Protein AF-A0A3M0WGS8-F1 (afdb_monomer_lite)

Sequence (117 aa):
MPATAFFIAVGVLAITGTPPFNIFSSEFLIVLSGIKEGYIWQTILVIFFLIMIFAGFIYHFSHMLMGEAKKEKQKESFLMLFPIGVLLIISLTLGFYIPEKINLLFERVSQILGEAG

Structure (mmCIF, N/CA/C/O backbone):
data_AF-A0A3M0WGS8-F1
#
_entry.id   AF-A0A3M0WGS8-F1
#
loop_
_atom_site.group_PDB
_atom_site.id
_atom_site.type_symbol
_atom_site.label_atom_id
_atom_site.label_alt_id
_atom_site.label_comp_id
_atom_site.label_asym_id
_atom_site.label_entity_id
_atom_site.label_seq_id
_atom_site.pdbx_PDB_ins_code
_atom_site.Cartn_x
_atom_site.Cartn_y
_atom_site.Cartn_z
_atom_site.occupancy
_atom_site.B_iso_or_equiv
_atom_site.auth_seq_id
_atom_site.auth_comp_id
_atom_site.auth_asym_id
_atom_site.auth_atom_id
_atom_site.pdbx_PDB_model_num
ATOM 1 N N . MET A 1 1 ? 14.619 -4.200 -19.511 1.00 82.31 1 MET A N 1
ATOM 2 C CA . MET A 1 1 ? 13.163 -4.263 -19.748 1.00 82.31 1 MET A CA 1
ATOM 3 C C . MET A 1 1 ? 12.519 -3.112 -18.977 1.00 82.31 1 MET A C 1
ATOM 5 O O . MET A 1 1 ? 12.181 -3.296 -17.813 1.00 82.31 1 MET A O 1
ATOM 9 N N . PRO A 1 2 ? 12.514 -1.889 -19.539 1.00 85.31 2 PRO A N 1
ATOM 10 C CA . PRO A 1 2 ? 12.101 -0.686 -18.812 1.00 85.31 2 PRO A CA 1
ATOM 11 C C . PRO A 1 2 ? 10.617 -0.674 -18.418 1.00 85.31 2 PRO A C 1
ATOM 13 O O . PRO A 1 2 ? 10.308 -0.257 -17.305 1.00 85.31 2 PRO A O 1
ATOM 16 N N . ALA A 1 3 ? 9.704 -1.156 -19.267 1.00 90.25 3 ALA A N 1
ATOM 17 C CA . ALA A 1 3 ? 8.280 -1.169 -18.925 1.00 90.25 3 ALA A CA 1
ATOM 18 C C . ALA A 1 3 ? 7.986 -2.175 -17.803 1.00 90.25 3 ALA A C 1
ATOM 20 O O . ALA A 1 3 ? 7.278 -1.869 -16.848 1.00 90.25 3 ALA A O 1
ATOM 21 N N . THR A 1 4 ? 8.597 -3.357 -17.873 1.00 89.62 4 THR A N 1
ATOM 22 C CA . THR A 1 4 ? 8.495 -4.392 -16.839 1.00 89.62 4 THR A CA 1
ATOM 23 C C . THR A 1 4 ? 9.048 -3.890 -15.507 1.00 89.62 4 THR A C 1
ATOM 25 O O . THR A 1 4 ? 8.418 -4.087 -14.474 1.00 89.62 4 THR A O 1
ATOM 28 N N . ALA A 1 5 ? 10.186 -3.189 -15.526 1.00 90.69 5 ALA A N 1
ATOM 29 C CA . ALA A 1 5 ? 10.766 -2.577 -14.331 1.00 90.69 5 ALA A CA 1
ATOM 30 C C . ALA A 1 5 ? 9.814 -1.556 -13.686 1.00 90.69 5 ALA A C 1
ATOM 32 O O . ALA A 1 5 ? 9.640 -1.575 -12.469 1.00 90.69 5 ALA A O 1
ATOM 33 N N . PHE A 1 6 ? 9.152 -0.719 -14.492 1.00 92.50 6 PHE A N 1
ATOM 34 C CA . PHE A 1 6 ? 8.138 0.218 -14.005 1.00 92.50 6 PHE A CA 1
ATOM 35 C C . PHE A 1 6 ? 6.954 -0.508 -13.356 1.00 92.50 6 PHE A C 1
ATOM 37 O O . PHE A 1 6 ? 6.611 -0.218 -12.213 1.00 92.50 6 PHE A O 1
ATOM 44 N N . PHE A 1 7 ? 6.361 -1.489 -14.041 1.00 93.81 7 PHE A N 1
ATOM 45 C CA . PHE A 1 7 ? 5.228 -2.232 -13.487 1.00 93.81 7 PHE A CA 1
ATOM 46 C C . PHE A 1 7 ? 5.589 -3.015 -12.223 1.00 93.81 7 PHE A C 1
ATOM 48 O O . PHE A 1 7 ? 4.781 -3.070 -11.302 1.00 93.81 7 PHE A O 1
ATOM 55 N N . ILE A 1 8 ? 6.800 -3.572 -12.143 1.00 92.88 8 ILE A N 1
ATOM 56 C CA . ILE A 1 8 ? 7.303 -4.201 -10.919 1.00 92.88 8 ILE A CA 1
ATOM 57 C C . ILE A 1 8 ? 7.435 -3.167 -9.803 1.00 92.88 8 ILE A C 1
ATOM 59 O O . ILE A 1 8 ? 6.958 -3.423 -8.705 1.00 92.88 8 ILE A O 1
ATOM 63 N N . ALA A 1 9 ? 8.038 -2.003 -10.058 1.00 93.69 9 ALA A N 1
ATOM 64 C CA . ALA A 1 9 ? 8.190 -0.966 -9.039 1.00 93.69 9 ALA A CA 1
ATOM 65 C C . ALA A 1 9 ? 6.828 -0.518 -8.479 1.00 93.69 9 ALA A C 1
ATOM 67 O O . ALA A 1 9 ? 6.641 -0.465 -7.266 1.00 93.69 9 ALA A O 1
ATOM 68 N N . VAL A 1 10 ? 5.851 -0.277 -9.357 1.00 94.88 10 VAL A N 1
ATOM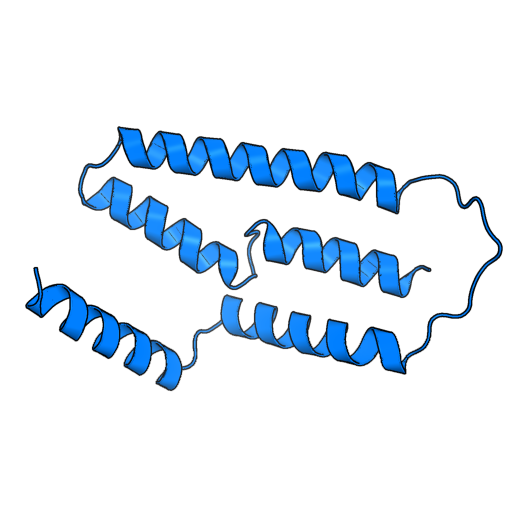 69 C CA . VAL A 1 10 ? 4.476 0.064 -8.966 1.00 94.88 10 VAL A CA 1
ATOM 70 C C . VAL A 1 10 ? 3.800 -1.103 -8.235 1.00 94.88 10 VAL A C 1
ATOM 72 O O . VAL A 1 10 ? 3.125 -0.889 -7.235 1.00 94.88 10 VAL A O 1
ATOM 75 N N . GLY A 1 11 ? 4.012 -2.344 -8.678 1.00 94.19 11 GLY A N 1
ATOM 76 C CA . GLY A 1 11 ? 3.481 -3.538 -8.018 1.00 94.19 11 GLY A CA 1
ATOM 77 C C . GLY A 1 11 ? 4.053 -3.768 -6.618 1.00 94.19 11 GLY A C 1
ATOM 78 O O . GLY A 1 11 ? 3.320 -4.182 -5.725 1.00 94.19 11 GLY A O 1
ATOM 79 N N . VAL A 1 12 ? 5.330 -3.447 -6.396 1.00 94.69 12 VAL A N 1
ATOM 80 C CA . VAL A 1 12 ? 5.960 -3.489 -5.067 1.00 94.69 12 VAL A CA 1
ATOM 81 C C . VAL A 1 12 ? 5.303 -2.480 -4.138 1.00 94.69 12 VAL A C 1
ATOM 83 O O . VAL A 1 12 ? 4.978 -2.816 -3.005 1.00 94.69 12 VAL A O 1
ATOM 86 N N . LEU A 1 13 ? 5.050 -1.263 -4.620 1.00 94.19 13 LEU A N 1
ATOM 87 C CA . LEU A 1 13 ? 4.303 -0.261 -3.862 1.00 94.19 13 LEU A CA 1
ATOM 88 C C . LEU A 1 13 ? 2.882 -0.757 -3.539 1.00 94.19 13 LEU A C 1
ATOM 90 O O . LEU A 1 13 ? 2.451 -0.667 -2.393 1.00 94.19 13 LEU A O 1
ATOM 94 N N . ALA A 1 14 ? 2.205 -1.377 -4.509 1.00 94.56 14 ALA A N 1
ATOM 95 C CA . ALA A 1 14 ? 0.865 -1.919 -4.319 1.00 94.56 14 ALA A CA 1
ATOM 96 C C . ALA A 1 14 ? 0.792 -3.022 -3.259 1.00 94.56 14 ALA A C 1
ATOM 98 O O . ALA A 1 14 ? -0.067 -2.969 -2.381 1.00 94.56 14 ALA A O 1
ATOM 99 N N . ILE A 1 15 ? 1.692 -4.007 -3.321 1.00 93.25 15 ILE A N 1
ATOM 100 C CA . ILE A 1 15 ? 1.661 -5.161 -2.412 1.00 93.25 15 ILE A CA 1
ATOM 101 C C . ILE A 1 15 ? 2.153 -4.827 -1.005 1.00 93.25 15 ILE A C 1
ATOM 103 O O . ILE A 1 15 ? 1.721 -5.455 -0.047 1.00 93.25 15 ILE A O 1
ATOM 107 N N . THR A 1 16 ? 3.033 -3.832 -0.873 1.00 94.00 16 THR A N 1
ATOM 108 C CA . THR A 1 16 ? 3.544 -3.376 0.429 1.00 94.00 16 THR A CA 1
ATOM 109 C C . THR A 1 16 ? 2.620 -2.373 1.119 1.00 94.00 16 THR A C 1
ATOM 111 O O . THR A 1 16 ? 3.015 -1.771 2.114 1.00 94.00 16 THR A O 1
ATOM 114 N N . GLY A 1 17 ? 1.408 -2.181 0.588 1.00 90.62 17 GLY A N 1
ATOM 115 C CA . GLY A 1 17 ? 0.382 -1.380 1.240 1.00 90.62 17 GLY A CA 1
ATOM 116 C C . GLY A 1 17 ? 0.683 0.114 1.230 1.00 90.62 1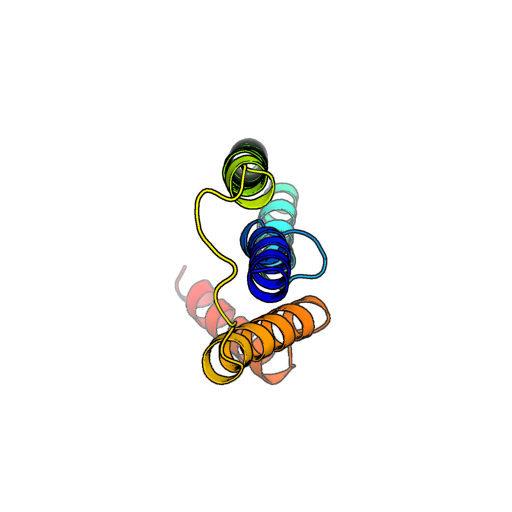7 GLY A C 1
ATOM 117 O O . GLY A 1 17 ? 0.295 0.813 2.158 1.00 90.62 17 GLY A O 1
ATOM 118 N N . THR A 1 18 ? 1.364 0.653 0.213 1.00 92.62 18 THR A N 1
ATOM 119 C CA . THR A 1 18 ? 1.523 2.113 0.138 1.00 92.62 18 THR A CA 1
ATOM 120 C C . THR A 1 18 ? 0.237 2.790 -0.352 1.00 92.62 18 THR A C 1
ATOM 122 O O . THR A 1 18 ? -0.462 2.258 -1.221 1.00 92.62 18 THR A O 1
ATOM 125 N N . PRO A 1 19 ? -0.113 3.989 0.151 1.00 90.94 19 PRO A N 1
ATOM 126 C CA . PRO A 1 19 ? -1.119 4.817 -0.507 1.00 90.94 19 PRO A CA 1
ATOM 127 C C . PRO A 1 19 ? -0.672 5.101 -1.952 1.00 90.94 19 PRO A C 1
ATOM 129 O O . PRO A 1 19 ? 0.498 5.449 -2.145 1.00 90.94 19 PRO A O 1
ATOM 132 N N . PRO A 1 20 ? -1.543 4.984 -2.975 1.00 89.44 20 PRO A N 1
ATOM 133 C CA . PRO A 1 20 ? -3.013 4.929 -2.948 1.00 89.44 20 PRO A CA 1
ATOM 134 C C . PRO A 1 20 ? -3.627 3.534 -3.233 1.00 89.44 20 PRO A C 1
ATOM 136 O O . PRO A 1 20 ? -4.703 3.454 -3.822 1.00 89.44 20 PRO A O 1
ATOM 139 N N . PHE A 1 21 ? -2.954 2.429 -2.901 1.00 94.38 21 PHE A N 1
ATOM 140 C CA . PHE A 1 21 ? -3.420 1.078 -3.252 1.00 94.38 21 PHE A CA 1
ATOM 141 C C . PHE A 1 21 ? -4.401 0.486 -2.235 1.00 94.38 21 PHE A C 1
ATOM 143 O O . PHE A 1 21 ? -4.373 0.806 -1.051 1.00 94.38 21 PHE A O 1
ATOM 150 N N . ASN A 1 22 ? -5.251 -0.438 -2.686 1.00 91.88 22 ASN A N 1
ATOM 151 C CA . ASN A 1 22 ? -6.310 -1.032 -1.865 1.00 91.88 22 ASN A CA 1
ATOM 152 C C . ASN A 1 22 ? -5.814 -1.814 -0.633 1.00 91.88 22 ASN A C 1
ATOM 154 O O . ASN A 1 22 ? -6.537 -1.901 0.357 1.00 91.88 22 ASN A O 1
ATOM 158 N N . ILE A 1 23 ? -4.596 -2.368 -0.667 1.00 93.62 23 ILE A N 1
ATOM 159 C CA . ILE A 1 23 ? -4.011 -3.089 0.478 1.00 93.62 23 ILE A CA 1
ATOM 160 C C . ILE A 1 23 ? -3.788 -2.143 1.668 1.00 93.62 23 ILE A C 1
ATOM 162 O O . ILE A 1 23 ? -4.099 -2.517 2.800 1.00 93.62 23 ILE A O 1
ATOM 166 N N . PHE A 1 24 ? -3.380 -0.893 1.412 1.00 93.62 24 PHE A N 1
ATOM 167 C CA . PHE A 1 24 ? -3.202 0.125 2.453 1.00 93.62 24 PHE A CA 1
ATOM 168 C C . PHE A 1 24 ? -4.473 0.315 3.285 1.00 93.62 24 PHE A C 1
ATOM 170 O O . PHE A 1 24 ? -4.417 0.358 4.511 1.00 93.62 24 PHE A O 1
ATOM 177 N N . SER A 1 25 ? -5.638 0.400 2.632 1.00 89.94 25 SER A N 1
ATOM 178 C CA . SER A 1 25 ? -6.920 0.594 3.316 1.00 89.94 25 SER A CA 1
ATOM 179 C C . SER A 1 25 ? -7.216 -0.535 4.305 1.00 89.94 25 SER A C 1
ATOM 181 O O . SER A 1 25 ? -7.712 -0.269 5.398 1.00 89.94 25 SER A O 1
ATOM 183 N N . SER A 1 26 ? -6.878 -1.781 3.958 1.00 90.50 26 SER A N 1
ATOM 184 C CA . SER A 1 26 ? -7.055 -2.934 4.847 1.00 90.50 26 SER A CA 1
ATOM 185 C C . SER A 1 26 ? -6.158 -2.835 6.082 1.00 90.50 26 SER A C 1
ATOM 187 O O . SER A 1 26 ? -6.633 -2.968 7.207 1.00 90.50 26 SER A O 1
ATOM 189 N N . GLU A 1 27 ? -4.867 -2.574 5.889 1.00 94.50 27 GLU A N 1
ATOM 190 C CA . GLU A 1 27 ? -3.890 -2.465 6.980 1.00 94.50 27 GLU A CA 1
ATOM 191 C C . GLU A 1 27 ? -4.193 -1.271 7.891 1.00 94.50 27 GLU A C 1
ATOM 193 O O . GLU A 1 27 ? -4.157 -1.387 9.118 1.00 94.50 27 GLU A O 1
ATOM 198 N N . PHE A 1 28 ? -4.578 -0.141 7.297 1.00 94.06 28 PHE A N 1
ATOM 199 C CA . PHE A 1 28 ? -4.988 1.052 8.023 1.00 94.06 28 PHE A CA 1
ATOM 200 C C . PHE A 1 28 ? -6.216 0.789 8.899 1.00 94.06 28 PHE A C 1
ATOM 202 O O . PHE A 1 28 ? -6.236 1.202 10.057 1.00 94.06 28 PHE A O 1
ATOM 209 N N . LEU A 1 29 ? -7.223 0.069 8.390 1.00 93.31 29 LEU A N 1
ATOM 210 C CA . LEU A 1 29 ? -8.405 -0.304 9.170 1.00 93.31 29 LEU A CA 1
ATOM 211 C C . LEU A 1 29 ? -8.074 -1.277 10.305 1.00 93.31 29 LEU A C 1
ATOM 213 O O . LEU A 1 29 ? -8.627 -1.125 11.394 1.00 93.31 29 LEU A O 1
ATOM 217 N N . ILE A 1 30 ? -7.162 -2.229 10.089 1.00 95.12 30 ILE A N 1
ATOM 218 C CA . ILE A 1 30 ? -6.689 -3.148 11.137 1.00 95.12 30 ILE A CA 1
ATOM 219 C C . ILE A 1 30 ? -6.018 -2.359 12.265 1.00 95.12 30 ILE A C 1
ATOM 221 O O . ILE A 1 30 ? -6.375 -2.526 13.430 1.00 95.12 30 ILE A O 1
ATOM 225 N N . VAL A 1 31 ? -5.095 -1.455 11.927 1.00 97.19 31 VAL A N 1
ATOM 226 C CA . VAL A 1 31 ? -4.405 -0.607 12.910 1.00 97.19 31 VAL A CA 1
ATOM 227 C C . VAL A 1 31 ? -5.394 0.313 13.626 1.00 97.19 31 VAL A C 1
ATOM 229 O O . VAL A 1 31 ? -5.382 0.397 14.852 1.00 97.19 31 VAL A O 1
ATOM 232 N N . LEU A 1 32 ? -6.290 0.972 12.887 1.00 96.50 32 LEU A N 1
ATOM 233 C CA . LEU A 1 32 ? -7.291 1.872 13.457 1.00 96.50 32 LEU A CA 1
ATOM 234 C C . LEU A 1 32 ? -8.225 1.142 14.430 1.00 96.50 32 LEU A C 1
ATOM 236 O O . LEU A 1 32 ? -8.516 1.668 15.502 1.00 96.50 32 LEU A O 1
ATOM 240 N N . SER A 1 33 ? -8.685 -0.056 14.069 1.00 95.38 33 SER A N 1
ATOM 241 C CA . SER A 1 33 ? -9.570 -0.868 14.912 1.00 95.38 33 SER A CA 1
ATOM 242 C C . SER A 1 33 ? -8.832 -1.390 16.143 1.00 95.38 33 SER A C 1
ATOM 244 O O . SER A 1 33 ? -9.348 -1.284 17.252 1.00 95.38 33 SER A O 1
ATOM 246 N N . GLY A 1 34 ? -7.580 -1.832 15.982 1.00 96.31 34 GLY A N 1
ATOM 247 C CA . GLY A 1 34 ? -6.727 -2.252 17.094 1.00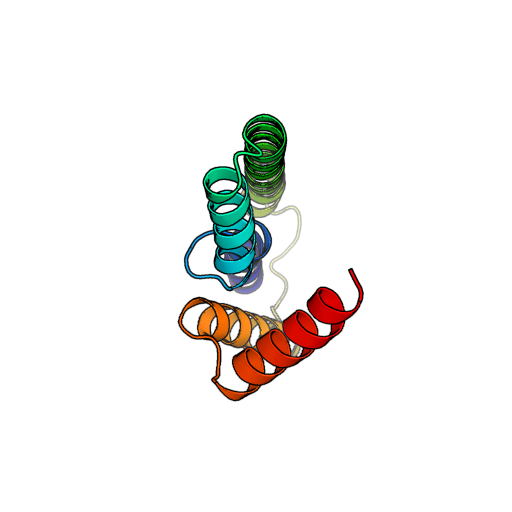 96.31 34 GLY A CA 1
ATOM 248 C C . GLY A 1 34 ? -6.504 -1.146 18.130 1.00 96.31 34 GLY A C 1
ATOM 249 O O . GLY A 1 34 ? -6.595 -1.401 19.329 1.00 96.31 34 GLY A O 1
ATOM 250 N N . ILE A 1 35 ? -6.298 0.100 17.688 1.00 96.94 35 ILE A N 1
ATOM 251 C CA . ILE A 1 35 ? -6.190 1.259 18.589 1.00 96.94 35 ILE A CA 1
ATOM 252 C C . ILE A 1 35 ? -7.534 1.553 19.264 1.00 96.94 35 ILE A C 1
ATOM 254 O O . ILE A 1 35 ? -7.571 1.762 20.476 1.00 96.94 35 ILE A O 1
ATOM 258 N N . LYS A 1 36 ? -8.635 1.568 18.498 1.00 96.62 36 LYS A N 1
ATOM 259 C CA . LYS A 1 36 ? -9.982 1.873 19.012 1.00 96.62 36 LYS A CA 1
ATOM 260 C C . LYS A 1 36 ? -10.452 0.885 20.079 1.00 96.62 36 LYS A C 1
ATOM 262 O O . LYS A 1 36 ? -11.074 1.310 21.045 1.00 96.62 36 LYS A O 1
ATOM 267 N N . GLU A 1 37 ? -10.147 -0.399 19.919 1.00 95.81 37 GLU A N 1
ATOM 268 C CA . GLU A 1 37 ? -10.530 -1.453 20.868 1.00 95.81 37 GLU A CA 1
ATOM 269 C C . GLU A 1 37 ? -9.515 -1.650 22.010 1.00 95.81 37 GLU A C 1
ATOM 271 O O . GLU A 1 37 ? -9.730 -2.464 22.904 1.00 95.81 37 GLU A O 1
ATOM 276 N N . GLY A 1 38 ? -8.416 -0.886 22.029 1.00 95.81 38 GLY A N 1
ATOM 277 C CA . GLY A 1 38 ? -7.419 -0.933 23.103 1.00 95.81 38 GLY A CA 1
ATOM 278 C C . GLY A 1 38 ? -6.394 -2.069 22.988 1.00 95.81 38 GLY A C 1
ATOM 279 O O . GLY A 1 38 ? -5.607 -2.279 23.913 1.00 95.81 38 GLY A O 1
ATOM 280 N N . TYR A 1 39 ? -6.327 -2.767 21.850 1.00 96.62 39 TYR A N 1
ATOM 281 C CA . TYR A 1 39 ? -5.333 -3.806 21.546 1.00 96.62 39 TYR A CA 1
ATOM 282 C C . TYR A 1 39 ? -3.970 -3.208 21.162 1.00 96.62 39 TYR A C 1
ATOM 284 O O . TYR A 1 39 ? -3.448 -3.403 20.059 1.00 96.6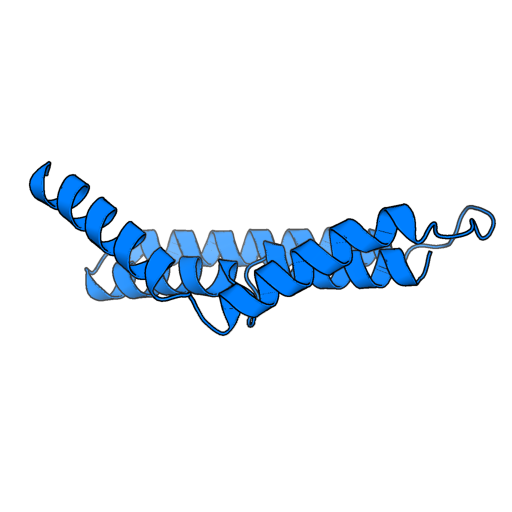2 39 TYR A O 1
ATOM 292 N N . ILE A 1 40 ? -3.376 -2.442 22.080 1.00 95.69 40 ILE A N 1
ATOM 293 C CA . ILE A 1 40 ? -2.164 -1.651 21.826 1.00 95.69 40 ILE A CA 1
ATOM 294 C C . ILE A 1 40 ? -0.976 -2.555 21.473 1.00 95.69 40 ILE A C 1
ATOM 296 O O . ILE A 1 40 ? -0.251 -2.275 20.521 1.00 95.69 40 ILE A O 1
ATOM 300 N N . TRP A 1 41 ? -0.785 -3.664 22.193 1.00 97.38 41 TRP A N 1
ATOM 301 C CA . TRP A 1 41 ? 0.364 -4.549 21.968 1.00 97.38 41 TRP A CA 1
ATOM 302 C C . TRP A 1 41 ? 0.301 -5.257 20.609 1.00 97.38 41 TRP A C 1
ATOM 304 O O . TRP A 1 41 ? 1.285 -5.302 19.874 1.00 97.38 41 TRP A O 1
ATOM 314 N N . GLN A 1 42 ? -0.880 -5.751 20.240 1.00 97.50 42 GLN A N 1
ATOM 315 C CA . GLN A 1 42 ? -1.148 -6.384 18.951 1.00 97.50 42 GLN A CA 1
ATOM 316 C C . GLN A 1 42 ? -0.952 -5.381 17.814 1.00 97.50 42 GLN A C 1
ATOM 318 O O . GLN A 1 42 ? -0.311 -5.696 16.815 1.00 97.50 42 GLN A O 1
ATOM 323 N N . THR A 1 43 ? -1.436 -4.151 17.997 1.00 97.69 43 THR A N 1
ATOM 324 C CA . THR A 1 43 ? -1.257 -3.069 17.025 1.00 97.69 43 THR A CA 1
ATOM 325 C C . THR A 1 43 ? 0.223 -2.749 16.809 1.00 97.69 43 THR A C 1
ATOM 327 O O . THR A 1 43 ? 0.659 -2.624 15.667 1.00 97.69 43 THR A O 1
ATOM 330 N N . ILE A 1 44 ? 1.020 -2.664 17.881 1.00 98.06 44 ILE A N 1
ATOM 331 C CA . ILE A 1 44 ? 2.471 -2.437 17.783 1.00 98.06 44 ILE A CA 1
ATOM 332 C C . ILE A 1 44 ? 3.141 -3.557 16.981 1.00 98.06 44 ILE A C 1
ATOM 334 O O . ILE A 1 44 ? 3.952 -3.270 16.102 1.00 98.06 44 ILE A O 1
ATOM 338 N N . LEU A 1 45 ? 2.786 -4.818 17.245 1.00 98.19 45 LEU A N 1
ATOM 339 C CA . LEU A 1 45 ? 3.316 -5.957 16.492 1.00 98.19 45 LEU A CA 1
ATOM 340 C C . LEU A 1 45 ? 2.945 -5.888 15.008 1.00 98.19 45 LEU A C 1
ATOM 342 O O . LEU A 1 45 ? 3.807 -6.109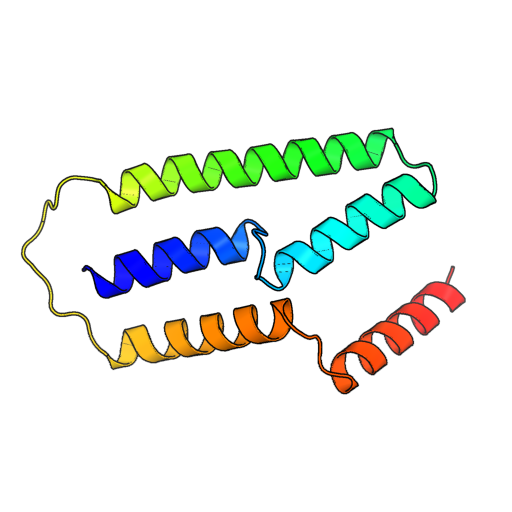 14.159 1.00 98.19 45 LEU A O 1
ATOM 346 N N . VAL A 1 46 ? 1.697 -5.538 14.686 1.00 97.06 46 VAL A N 1
ATOM 347 C CA . VAL A 1 46 ? 1.255 -5.350 13.296 1.00 97.06 46 VAL A CA 1
ATOM 348 C C . VAL A 1 46 ? 2.087 -4.267 12.616 1.00 97.06 46 VAL A C 1
ATOM 350 O O . VAL A 1 46 ? 2.674 -4.527 11.571 1.00 97.06 46 VAL A O 1
ATOM 353 N N . ILE A 1 47 ? 2.217 -3.086 13.225 1.00 97.19 47 ILE A N 1
ATOM 354 C CA . ILE A 1 47 ? 3.013 -1.981 12.668 1.00 97.19 47 ILE A CA 1
ATOM 355 C C . ILE A 1 47 ? 4.470 -2.404 12.457 1.00 97.19 47 ILE A C 1
ATOM 357 O O . ILE A 1 47 ? 5.050 -2.123 11.409 1.00 97.19 47 ILE A O 1
ATOM 361 N N . PHE A 1 48 ? 5.062 -3.108 13.423 1.00 98.12 48 PHE A N 1
ATOM 362 C CA . PHE A 1 48 ? 6.428 -3.607 13.311 1.00 98.12 48 PHE A CA 1
ATOM 363 C C . PHE A 1 48 ? 6.600 -4.542 12.104 1.00 98.12 48 PHE A C 1
ATOM 365 O O . PHE A 1 48 ? 7.535 -4.371 11.319 1.00 98.12 48 PHE A O 1
ATOM 372 N N . PHE A 1 49 ? 5.679 -5.489 11.907 1.00 97.19 49 PHE A N 1
ATOM 373 C CA . PHE A 1 49 ? 5.728 -6.388 10.756 1.00 97.19 49 PHE A CA 1
ATOM 374 C C . PHE A 1 49 ? 5.474 -5.671 9.430 1.00 97.19 49 PHE A C 1
ATOM 376 O O . PHE A 1 49 ? 6.163 -5.976 8.459 1.00 97.19 49 PHE A O 1
ATOM 383 N N . LEU A 1 50 ? 4.572 -4.686 9.386 1.00 96.00 50 LEU A N 1
ATOM 384 C CA . LEU A 1 50 ? 4.356 -3.866 8.189 1.00 96.00 50 LEU A CA 1
ATOM 385 C C . LEU A 1 50 ? 5.634 -3.128 7.779 1.00 96.00 50 LEU A C 1
ATOM 387 O O . LEU A 1 50 ? 6.026 -3.171 6.614 1.00 96.00 50 LEU A O 1
ATOM 391 N N . ILE A 1 51 ? 6.345 -2.529 8.740 1.00 96.19 51 ILE A N 1
ATOM 392 C CA . ILE A 1 51 ? 7.637 -1.874 8.485 1.00 96.19 51 ILE A CA 1
ATOM 393 C C . ILE A 1 51 ? 8.663 -2.886 7.966 1.00 96.19 51 ILE A C 1
ATOM 395 O O . ILE A 1 51 ? 9.387 -2.592 7.014 1.00 96.19 51 ILE A O 1
ATOM 399 N N . MET A 1 52 ? 8.728 -4.078 8.564 1.00 97.12 52 MET A N 1
ATOM 400 C CA . MET A 1 52 ? 9.678 -5.114 8.157 1.00 97.12 52 MET A CA 1
ATOM 401 C C . MET A 1 52 ? 9.402 -5.623 6.735 1.00 97.12 52 MET A C 1
ATOM 403 O O . MET A 1 52 ? 10.337 -5.765 5.947 1.00 97.12 52 MET A O 1
ATOM 407 N N . ILE A 1 53 ? 8.130 -5.847 6.388 1.00 95.12 53 ILE A N 1
ATOM 408 C CA . ILE A 1 53 ? 7.699 -6.225 5.037 1.00 95.12 53 ILE A CA 1
ATOM 409 C C . ILE A 1 53 ? 8.067 -5.116 4.054 1.00 95.12 53 ILE A C 1
ATOM 411 O O . ILE A 1 53 ? 8.747 -5.382 3.064 1.00 95.12 53 ILE A O 1
ATOM 415 N N . PHE A 1 54 ? 7.695 -3.869 4.346 1.00 94.69 54 PHE A N 1
ATOM 416 C CA . PHE A 1 54 ? 7.987 -2.734 3.478 1.00 94.69 54 PHE A CA 1
ATOM 417 C C . PHE A 1 54 ? 9.494 -2.581 3.226 1.00 94.69 54 PHE A C 1
ATOM 419 O O . PHE A 1 54 ? 9.940 -2.552 2.077 1.00 94.69 54 PHE A O 1
ATOM 426 N N . ALA A 1 55 ? 10.302 -2.560 4.290 1.00 95.19 55 ALA A N 1
ATOM 427 C CA . ALA A 1 55 ? 11.752 -2.429 4.190 1.00 95.19 55 ALA A CA 1
ATOM 428 C C . ALA A 1 55 ? 12.390 -3.604 3.434 1.00 95.19 55 ALA A C 1
ATOM 430 O O . ALA A 1 55 ? 13.232 -3.386 2.562 1.00 95.19 55 ALA A O 1
ATOM 431 N N . GLY A 1 56 ? 11.968 -4.840 3.722 1.00 95.38 56 GLY A N 1
ATOM 432 C CA . GLY A 1 56 ? 12.465 -6.037 3.046 1.00 95.38 56 GLY A CA 1
ATOM 433 C C . GLY A 1 56 ? 12.167 -6.020 1.547 1.00 95.38 56 GLY A C 1
ATOM 434 O O . GLY A 1 56 ? 13.059 -6.261 0.732 1.00 95.38 56 GLY A O 1
ATOM 435 N N . PHE A 1 57 ? 10.942 -5.661 1.163 1.00 94.75 57 PHE A N 1
ATOM 436 C CA . PHE A 1 57 ? 10.563 -5.538 -0.242 1.00 94.75 57 PHE A CA 1
ATOM 437 C C . PHE A 1 57 ? 11.355 -4.431 -0.941 1.00 94.75 57 PHE A C 1
ATOM 439 O O . PHE A 1 57 ? 11.975 -4.691 -1.971 1.00 94.75 57 PHE A O 1
ATOM 446 N N . ILE A 1 58 ? 11.418 -3.220 -0.384 1.00 92.44 58 ILE A N 1
ATOM 447 C CA . ILE A 1 58 ? 12.190 -2.129 -0.997 1.00 92.44 58 ILE A CA 1
ATOM 448 C C . ILE A 1 58 ? 13.669 -2.507 -1.135 1.00 92.44 58 ILE A C 1
ATOM 450 O O . ILE A 1 58 ? 14.262 -2.278 -2.191 1.00 92.44 58 ILE A O 1
ATOM 454 N N . TYR A 1 59 ? 14.263 -3.145 -0.125 1.00 93.62 59 TYR A N 1
ATOM 455 C CA . TYR A 1 59 ? 15.647 -3.610 -0.182 1.00 93.62 59 TYR A CA 1
ATOM 456 C C . TYR A 1 59 ? 15.869 -4.621 -1.314 1.00 93.62 59 TYR A C 1
ATOM 458 O O . TYR A 1 59 ? 16.728 -4.409 -2.169 1.00 93.62 59 TYR A O 1
ATOM 466 N N . HIS A 1 60 ? 15.076 -5.691 -1.383 1.00 92.69 60 HIS A N 1
ATOM 467 C CA . HIS A 1 60 ? 15.269 -6.732 -2.395 1.00 92.69 60 HIS A CA 1
ATOM 468 C C . HIS A 1 60 ? 14.947 -6.251 -3.814 1.00 92.69 60 HIS A C 1
ATOM 470 O O . HIS A 1 60 ? 15.695 -6.532 -4.755 1.00 92.69 60 HIS A O 1
ATOM 476 N N . PHE A 1 61 ? 13.861 -5.499 -3.986 1.00 91.75 61 PHE A N 1
ATOM 477 C CA . PHE A 1 61 ? 13.437 -5.047 -5.306 1.00 91.75 61 PHE A CA 1
ATOM 478 C C . PHE A 1 61 ? 14.292 -3.895 -5.837 1.00 91.75 61 PHE A C 1
ATOM 480 O O . PHE A 1 61 ? 14.532 -3.851 -7.040 1.00 91.75 61 PHE A O 1
ATOM 487 N N . SER A 1 62 ? 14.826 -3.014 -4.984 1.00 90.00 62 SER A N 1
ATOM 488 C CA . SER A 1 62 ? 15.790 -1.995 -5.433 1.00 90.00 62 SER A CA 1
ATOM 489 C C . SER A 1 62 ? 17.055 -2.632 -6.009 1.00 90.00 62 SER A C 1
ATOM 491 O O . SER A 1 62 ? 17.464 -2.274 -7.112 1.00 90.00 62 SER A O 1
ATOM 493 N N . HIS A 1 63 ? 17.610 -3.653 -5.347 1.00 89.69 63 HIS A N 1
ATOM 494 C CA . HIS A 1 63 ? 18.761 -4.403 -5.862 1.00 89.69 63 HIS A CA 1
ATOM 495 C C . HIS A 1 63 ? 18.450 -5.106 -7.189 1.00 89.69 63 HIS A C 1
ATOM 497 O O . HIS A 1 63 ? 19.296 -5.151 -8.080 1.00 89.69 63 HIS A O 1
ATOM 503 N N . MET A 1 64 ? 17.231 -5.631 -7.346 1.00 89.38 64 MET A N 1
ATOM 504 C CA . MET A 1 64 ? 16.800 -6.263 -8.593 1.00 89.38 64 MET A CA 1
ATOM 505 C C . MET A 1 64 ? 16.634 -5.253 -9.740 1.00 89.38 64 MET A C 1
ATOM 507 O O . MET A 1 64 ? 17.015 -5.545 -10.872 1.00 89.38 64 MET A O 1
ATOM 511 N N . LEU A 1 65 ? 16.056 -4.081 -9.467 1.00 88.06 65 LEU A N 1
ATOM 512 C CA . LEU A 1 65 ? 15.737 -3.071 -10.482 1.00 88.06 65 LEU A CA 1
ATOM 513 C C . LEU A 1 65 ? 16.952 -2.233 -10.900 1.00 88.06 65 LEU A C 1
ATOM 515 O O . LEU A 1 65 ? 17.023 -1.802 -12.049 1.00 88.06 65 LEU A O 1
ATOM 519 N N . MET A 1 66 ? 17.889 -1.997 -9.979 1.00 85.00 66 MET A N 1
ATOM 520 C CA . MET A 1 66 ? 19.065 -1.140 -10.186 1.00 85.00 66 MET A CA 1
ATOM 521 C C . MET A 1 66 ? 20.345 -1.926 -10.509 1.00 85.00 66 MET A C 1
ATOM 523 O O . MET A 1 66 ? 21.402 -1.326 -10.691 1.00 85.00 66 MET A O 1
ATOM 527 N N . GLY A 1 67 ? 20.273 -3.257 -10.568 1.00 79.69 67 GLY A N 1
ATOM 528 C CA . GLY A 1 67 ? 21.413 -4.109 -10.901 1.00 79.69 67 GLY A CA 1
ATOM 529 C C . GLY A 1 67 ? 21.897 -3.953 -12.348 1.00 79.69 67 GLY A C 1
ATOM 530 O O . GLY A 1 67 ? 21.160 -3.535 -13.243 1.00 79.69 67 GLY A O 1
ATOM 531 N N . GLU A 1 68 ? 23.152 -4.332 -12.597 1.00 74.75 68 GLU A N 1
ATOM 532 C CA . GLU A 1 68 ? 23.744 -4.274 -13.935 1.00 74.75 68 GLU A CA 1
ATOM 533 C C . GLU A 1 68 ? 23.073 -5.255 -14.909 1.00 74.75 68 GLU A C 1
ATOM 535 O O . GLU A 1 68 ? 22.842 -6.434 -14.612 1.00 74.75 68 GLU A O 1
ATOM 540 N N . ALA A 1 69 ? 22.789 -4.775 -16.121 1.00 72.69 69 ALA A N 1
ATOM 541 C CA . ALA A 1 69 ? 22.176 -5.577 -17.169 1.00 72.69 69 ALA A CA 1
ATOM 542 C C . ALA A 1 69 ? 23.170 -6.622 -17.713 1.00 72.69 69 ALA A C 1
ATOM 544 O O . ALA A 1 69 ? 23.976 -6.336 -18.591 1.00 72.69 69 ALA A O 1
ATOM 545 N N . LYS A 1 70 ? 23.080 -7.866 -17.225 1.00 67.50 70 LYS A N 1
ATOM 546 C CA . LYS A 1 70 ? 23.935 -8.988 -17.668 1.00 67.50 70 LYS A CA 1
ATOM 547 C C . LYS A 1 70 ? 23.566 -9.592 -19.033 1.00 67.50 70 LYS A C 1
ATOM 549 O O . LYS A 1 70 ? 24.251 -10.502 -19.491 1.00 67.50 70 LYS A O 1
ATOM 554 N N . LYS A 1 71 ? 22.466 -9.168 -19.666 1.00 67.50 71 LYS A N 1
ATOM 555 C CA . LYS A 1 71 ? 21.948 -9.750 -20.920 1.00 67.50 71 LYS A CA 1
ATOM 556 C C . LYS A 1 71 ? 21.538 -8.672 -21.919 1.00 67.50 71 LYS A C 1
ATOM 558 O O . LYS A 1 71 ? 21.155 -7.571 -21.527 1.00 67.50 71 LYS A O 1
ATOM 563 N N . GLU A 1 72 ? 21.571 -9.033 -23.203 1.00 68.88 72 GLU A N 1
ATOM 564 C CA . GLU A 1 72 ? 21.094 -8.194 -24.303 1.00 68.88 72 GLU A CA 1
ATOM 565 C C . GLU A 1 72 ? 19.640 -7.740 -24.114 1.00 68.88 72 GLU A C 1
ATOM 567 O O . GLU A 1 72 ? 18.815 -8.389 -23.460 1.00 68.88 72 GLU A O 1
ATOM 572 N N . LYS A 1 73 ? 19.327 -6.594 -24.721 1.00 68.19 73 LYS A N 1
ATOM 573 C CA . LYS A 1 73 ? 18.037 -5.910 -24.636 1.00 68.19 73 LYS A CA 1
ATOM 574 C C . LYS A 1 73 ? 16.941 -6.764 -25.291 1.00 68.19 73 LYS A C 1
ATOM 576 O O . LYS A 1 73 ? 16.712 -6.689 -26.493 1.00 68.19 73 LYS A O 1
ATOM 581 N N . GLN A 1 74 ? 16.250 -7.577 -24.497 1.00 74.44 74 GLN A N 1
ATOM 582 C CA . GLN A 1 74 ? 15.100 -8.351 -24.969 1.00 74.44 74 GLN A CA 1
ATOM 583 C C . GLN A 1 74 ? 13.896 -7.438 -25.246 1.00 74.44 74 GLN A C 1
ATOM 585 O O . GLN A 1 74 ? 13.644 -6.486 -24.500 1.00 74.44 74 GLN A O 1
ATOM 590 N N . LYS A 1 75 ? 13.146 -7.743 -26.313 1.00 80.00 75 LYS A N 1
ATOM 591 C CA . LYS A 1 75 ? 11.879 -7.068 -26.624 1.00 80.00 75 LYS A CA 1
ATOM 592 C C . LYS A 1 75 ? 10.828 -7.419 -25.573 1.00 80.00 75 LYS A C 1
ATOM 594 O O . LYS A 1 75 ? 10.603 -8.588 -25.280 1.00 80.00 75 LYS A O 1
ATOM 599 N N . GLU A 1 76 ? 10.163 -6.396 -25.051 1.00 83.31 76 GLU A N 1
ATOM 600 C CA . GLU A 1 76 ? 9.028 -6.560 -24.145 1.00 83.31 76 GLU A CA 1
ATOM 601 C C . GLU A 1 76 ? 7.764 -6.841 -24.969 1.00 83.31 76 GLU A C 1
ATOM 603 O O . GLU A 1 76 ? 7.438 -6.091 -25.891 1.00 83.31 76 GLU A O 1
ATOM 608 N N . SER A 1 77 ? 7.064 -7.939 -24.670 1.00 88.12 77 SER A N 1
ATOM 609 C CA . SER A 1 77 ? 5.814 -8.286 -25.351 1.00 88.12 77 SER A CA 1
ATOM 610 C C . SER A 1 77 ? 4.645 -7.534 -24.727 1.00 88.12 77 SER A C 1
ATOM 612 O O . SER A 1 77 ? 4.361 -7.686 -23.538 1.00 88.12 77 SER A O 1
ATOM 614 N N . PHE A 1 78 ? 3.915 -6.770 -25.538 1.00 86.06 78 PHE A N 1
ATOM 615 C CA . PHE A 1 78 ? 2.723 -6.051 -25.082 1.00 86.06 78 PHE A CA 1
ATOM 616 C C . PHE A 1 78 ? 1.658 -6.994 -24.498 1.00 86.06 78 PHE A C 1
ATOM 618 O O . PHE A 1 78 ? 1.019 -6.664 -23.503 1.00 86.06 78 PHE A O 1
ATOM 625 N N . LEU A 1 79 ? 1.536 -8.207 -25.050 1.00 91.38 79 LEU A N 1
ATOM 626 C CA . LEU A 1 79 ? 0.613 -9.239 -24.562 1.00 91.38 79 LEU A CA 1
ATOM 627 C C . LEU A 1 79 ? 0.920 -9.690 -23.123 1.00 91.38 79 LEU A C 1
ATOM 629 O O . LEU A 1 79 ? 0.021 -10.157 -22.435 1.00 91.38 79 LEU A O 1
ATOM 633 N N . MET A 1 80 ? 2.164 -9.535 -22.657 1.00 88.00 80 MET A N 1
ATOM 634 C CA . MET A 1 80 ? 2.557 -9.841 -21.274 1.00 88.00 80 MET A CA 1
ATOM 635 C C . MET A 1 80 ? 2.354 -8.650 -20.333 1.00 88.00 80 MET A C 1
ATOM 637 O O . MET A 1 80 ? 2.020 -8.835 -19.167 1.00 88.00 80 MET A O 1
ATOM 641 N N . LEU A 1 81 ? 2.540 -7.425 -20.833 1.00 91.25 81 LEU A N 1
ATOM 642 C CA . LEU A 1 81 ? 2.376 -6.202 -20.043 1.00 91.25 81 LEU A CA 1
ATOM 643 C C . LEU A 1 81 ? 0.901 -5.850 -19.818 1.00 91.25 81 LEU A C 1
ATOM 645 O O . LEU A 1 81 ? 0.555 -5.274 -18.788 1.00 91.25 81 LEU A O 1
ATOM 649 N N . PHE A 1 82 ? 0.029 -6.213 -20.762 1.00 94.44 82 PHE A N 1
ATOM 650 C CA . PHE A 1 82 ? -1.387 -5.860 -20.719 1.00 94.44 82 PHE A CA 1
ATOM 651 C C . PHE A 1 82 ? -2.113 -6.383 -19.461 1.00 94.44 82 PHE A C 1
ATOM 653 O O . PHE A 1 82 ? -2.702 -5.561 -18.758 1.00 94.44 82 PHE A O 1
ATOM 660 N N . PRO A 1 83 ? -2.032 -7.679 -19.086 1.00 94.62 83 PRO A N 1
ATOM 661 C CA . PRO A 1 83 ? -2.678 -8.170 -17.866 1.00 94.62 83 PRO A CA 1
ATOM 662 C C . PRO A 1 83 ? -2.168 -7.483 -16.594 1.00 94.62 83 PRO A C 1
ATOM 664 O O . PRO A 1 83 ? -2.955 -7.177 -15.702 1.00 94.62 83 PRO A O 1
ATOM 667 N N . ILE A 1 84 ? -0.863 -7.194 -16.523 1.00 94.31 84 ILE A N 1
ATOM 668 C CA . ILE A 1 84 ? -0.246 -6.525 -15.369 1.00 94.31 84 ILE A CA 1
ATOM 669 C C . ILE A 1 84 ? -0.796 -5.103 -15.228 1.00 94.31 84 ILE A C 1
ATOM 671 O O . ILE A 1 84 ? -1.207 -4.701 -14.141 1.00 94.31 84 ILE A O 1
ATOM 675 N N . GLY A 1 85 ? -0.857 -4.360 -16.336 1.00 94.69 85 GLY A N 1
ATOM 676 C CA . GLY A 1 85 ? -1.428 -3.016 -16.358 1.00 94.69 85 GLY A CA 1
ATOM 677 C C . GLY A 1 85 ? -2.895 -3.002 -15.926 1.00 94.69 85 GLY A C 1
ATOM 678 O O . GLY A 1 85 ? -3.278 -2.176 -15.102 1.00 94.69 85 GLY A O 1
ATOM 679 N N . VAL A 1 86 ? -3.701 -3.950 -16.416 1.00 96.38 86 VAL A N 1
ATOM 680 C CA . VAL A 1 86 ? -5.116 -4.079 -16.028 1.00 96.38 86 VAL A CA 1
ATOM 681 C C . VAL A 1 86 ? -5.259 -4.340 -14.527 1.00 96.38 86 VAL A C 1
ATOM 683 O O . VAL A 1 86 ? -6.034 -3.653 -13.865 1.00 96.38 86 VAL A O 1
ATOM 686 N N . LEU A 1 87 ? -4.491 -5.279 -13.968 1.00 94.81 87 LEU A N 1
ATOM 687 C CA . LEU A 1 87 ? -4.539 -5.587 -12.535 1.00 94.81 87 LEU A CA 1
ATOM 688 C C . LEU A 1 87 ? -4.120 -4.394 -11.669 1.00 94.81 87 LEU A C 1
ATOM 690 O O . LEU A 1 87 ? -4.754 -4.129 -10.648 1.00 94.81 87 LEU A O 1
ATOM 694 N N . LEU A 1 88 ? -3.102 -3.642 -12.090 1.00 94.50 88 LEU A N 1
ATOM 695 C CA . LEU A 1 88 ? -2.673 -2.441 -11.376 1.00 94.50 88 LEU A CA 1
ATOM 696 C C . LEU A 1 88 ? -3.722 -1.334 -11.422 1.00 94.50 88 LEU A C 1
ATOM 698 O O . LEU A 1 88 ? -3.968 -0.708 -10.398 1.00 94.50 88 LEU A O 1
ATOM 702 N N . ILE A 1 89 ? -4.381 -1.118 -12.563 1.00 95.06 89 ILE A N 1
ATOM 703 C CA . ILE A 1 89 ? -5.478 -0.146 -12.665 1.00 95.06 89 ILE A CA 1
ATOM 704 C C . ILE A 1 89 ? -6.629 -0.544 -11.742 1.00 95.06 89 ILE A C 1
ATOM 706 O O . ILE A 1 89 ? -7.165 0.315 -11.047 1.00 95.06 89 ILE A O 1
ATOM 710 N N . ILE A 1 90 ? -6.993 -1.829 -11.695 1.00 94.00 90 ILE A N 1
ATOM 711 C CA . ILE A 1 90 ? -8.036 -2.325 -10.789 1.00 94.00 90 ILE A CA 1
ATOM 712 C C . ILE A 1 90 ? -7.629 -2.091 -9.330 1.00 94.00 90 ILE A C 1
ATOM 714 O O . ILE A 1 90 ? -8.411 -1.530 -8.569 1.00 94.00 90 ILE A O 1
ATOM 718 N N . SER A 1 91 ? -6.406 -2.466 -8.942 1.00 93.12 91 SER A N 1
ATOM 719 C CA . SER A 1 91 ? -5.896 -2.258 -7.579 1.00 93.12 91 SER A CA 1
ATOM 720 C C . SER A 1 91 ? -5.872 -0.778 -7.186 1.00 93.12 91 SER A C 1
ATOM 722 O O . SER A 1 91 ? -6.295 -0.429 -6.085 1.00 93.12 91 SER A O 1
ATOM 724 N N . LEU A 1 92 ? -5.450 0.098 -8.102 1.00 92.88 92 LEU A N 1
ATOM 725 C CA . LEU A 1 92 ? -5.431 1.544 -7.902 1.00 92.88 92 LEU A CA 1
ATOM 726 C C . LEU A 1 92 ? -6.851 2.095 -7.724 1.00 92.88 92 LEU A C 1
ATOM 728 O O . LEU A 1 92 ? -7.130 2.827 -6.782 1.00 92.88 92 LEU A O 1
ATOM 732 N N . THR A 1 93 ? -7.760 1.693 -8.610 1.00 92.44 93 THR A N 1
ATOM 733 C CA . THR A 1 93 ? -9.177 2.079 -8.592 1.00 92.44 93 THR A CA 1
ATOM 734 C C . THR A 1 93 ? -9.819 1.700 -7.260 1.00 92.44 93 THR A C 1
ATOM 736 O O . THR A 1 93 ? -10.431 2.547 -6.616 1.00 92.44 93 THR A O 1
ATOM 739 N N . LEU A 1 94 ? -9.604 0.458 -6.811 1.00 90.75 94 LEU A N 1
ATOM 740 C CA . LEU A 1 94 ? -10.101 -0.045 -5.530 1.00 90.75 94 LEU A CA 1
ATOM 741 C C . LEU A 1 94 ? -9.472 0.650 -4.316 1.00 90.75 94 LEU A C 1
ATOM 743 O O . LEU A 1 94 ? -10.089 0.689 -3.256 1.00 90.75 94 LEU A O 1
ATOM 747 N N . GLY A 1 95 ? -8.255 1.178 -4.455 1.00 89.12 95 GLY A N 1
ATOM 748 C CA . GLY A 1 95 ? -7.600 1.953 -3.406 1.00 89.12 9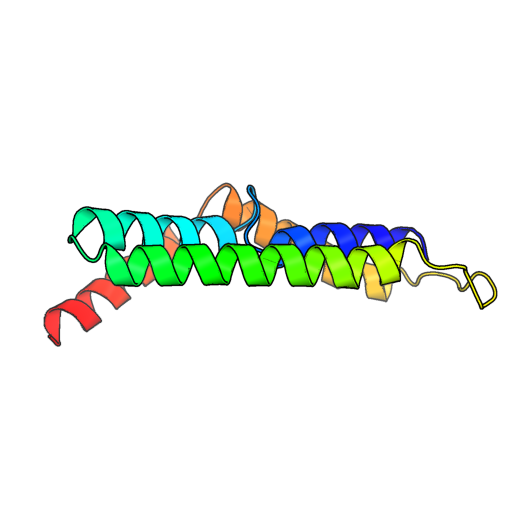5 GLY A CA 1
ATOM 749 C C . GLY A 1 95 ? -8.155 3.369 -3.261 1.00 89.12 95 GLY A C 1
ATOM 750 O O . GLY A 1 95 ? -8.265 3.867 -2.144 1.00 89.12 95 GLY A O 1
ATOM 751 N N . PHE A 1 96 ? -8.582 3.998 -4.362 1.00 88.25 96 PHE A N 1
ATOM 752 C CA . PHE A 1 96 ? -9.266 5.295 -4.321 1.00 88.25 96 PHE A CA 1
ATOM 753 C C . PHE A 1 96 ? -10.733 5.185 -3.907 1.00 88.25 96 PHE A C 1
ATOM 755 O O . PHE A 1 96 ? -11.230 6.046 -3.181 1.00 88.25 96 PHE A O 1
ATOM 762 N N . TYR A 1 97 ? -11.442 4.160 -4.380 1.00 88.62 97 TYR A N 1
ATOM 763 C CA . TYR A 1 97 ? -12.830 3.929 -4.006 1.00 88.62 97 TYR A CA 1
ATOM 764 C C . TYR A 1 97 ? -13.160 2.439 -3.976 1.00 88.62 97 TYR A C 1
ATOM 766 O O . TYR A 1 97 ? -12.833 1.685 -4.890 1.00 88.62 97 TYR A O 1
ATOM 774 N N . ILE A 1 98 ? -13.902 2.020 -2.955 1.00 85.62 98 ILE A N 1
ATOM 775 C CA . ILE A 1 98 ? -14.483 0.679 -2.906 1.00 85.62 98 ILE A CA 1
ATOM 776 C C . ILE A 1 98 ? -15.916 0.776 -3.453 1.00 85.62 98 ILE A C 1
ATOM 778 O O . ILE A 1 98 ? -16.723 1.520 -2.891 1.00 85.62 98 ILE A O 1
ATOM 782 N N . PRO A 1 99 ? -16.257 0.071 -4.550 1.00 89.38 99 PRO A N 1
ATOM 783 C CA . PRO A 1 99 ? -17.613 0.046 -5.085 1.00 89.38 99 PRO A CA 1
ATOM 784 C C . PRO A 1 99 ? -18.645 -0.358 -4.027 1.00 89.38 99 PRO A C 1
ATOM 786 O O . PRO A 1 99 ? -18.431 -1.308 -3.276 1.00 89.38 99 PRO A O 1
ATOM 789 N N . GLU A 1 100 ? -19.813 0.283 -4.045 1.00 87.88 100 GLU A N 1
ATOM 790 C CA . GLU A 1 100 ? -20.896 0.041 -3.080 1.00 87.88 100 GLU A CA 1
ATOM 791 C C . GLU A 1 100 ? -21.307 -1.437 -3.006 1.00 87.88 100 GLU A C 1
ATOM 793 O O . GLU A 1 100 ? -21.493 -1.984 -1.925 1.00 87.88 100 GLU A O 1
ATOM 798 N N . LYS A 1 101 ? -21.332 -2.138 -4.147 1.00 90.06 101 LYS A N 1
ATOM 799 C CA . LYS A 1 101 ? -21.608 -3.583 -4.191 1.00 90.06 101 LYS A CA 1
ATOM 800 C C . LYS A 1 101 ? -20.619 -4.404 -3.364 1.00 90.06 101 LYS A C 1
ATOM 802 O O . LYS A 1 101 ? -21.021 -5.398 -2.776 1.00 90.06 101 LYS A O 1
ATOM 807 N N . ILE A 1 102 ? -19.344 -4.016 -3.346 1.00 87.62 102 ILE A N 1
ATOM 808 C CA . ILE A 1 102 ? -18.307 -4.706 -2.572 1.00 87.62 102 ILE A CA 1
ATOM 809 C C . ILE A 1 102 ? -18.480 -4.387 -1.083 1.00 87.62 102 ILE A C 1
ATOM 811 O O . ILE A 1 102 ? -18.440 -5.304 -0.268 1.00 87.62 102 ILE A O 1
ATOM 815 N N . ASN A 1 103 ? -18.773 -3.132 -0.731 1.00 87.62 103 ASN A N 1
ATOM 816 C CA . ASN A 1 103 ? -19.077 -2.759 0.655 1.00 87.62 103 ASN A CA 1
ATOM 817 C C . ASN A 1 103 ? -20.291 -3.517 1.205 1.00 87.62 103 ASN A C 1
ATOM 819 O O . ASN A 1 103 ? -20.203 -4.083 2.288 1.00 87.62 103 ASN A O 1
ATOM 823 N N . LEU A 1 104 ? -21.372 -3.643 0.428 1.00 91.56 104 LEU A N 1
ATOM 824 C CA . LEU A 1 104 ? -22.545 -4.435 0.816 1.00 91.56 104 LEU A CA 1
ATOM 825 C C . LEU A 1 104 ? -22.200 -5.909 1.073 1.00 91.56 104 LEU A C 1
ATOM 827 O O . LEU A 1 104 ? -22.812 -6.549 1.927 1.00 91.56 104 LEU A O 1
ATOM 831 N N . LEU A 1 105 ? -21.235 -6.471 0.338 1.00 91.56 105 LEU A N 1
ATOM 832 C CA . LEU A 1 105 ? -20.749 -7.827 0.594 1.00 91.56 105 LEU A CA 1
ATOM 833 C C . LEU A 1 105 ? -19.948 -7.889 1.899 1.00 91.56 105 LEU A C 1
ATOM 835 O O . LEU A 1 105 ? -20.176 -8.802 2.689 1.00 91.56 105 LEU A O 1
ATOM 839 N N . PHE A 1 106 ? -19.060 -6.923 2.152 1.00 88.31 106 PHE A N 1
ATOM 840 C CA . PHE A 1 106 ? -18.305 -6.853 3.406 1.00 88.31 106 PHE A CA 1
ATOM 841 C C . PHE A 1 106 ? -19.214 -6.679 4.624 1.00 88.31 106 PHE A C 1
ATOM 843 O O . PHE A 1 106 ? -19.028 -7.375 5.619 1.00 88.31 106 PHE A O 1
ATOM 850 N N . GLU A 1 107 ? -20.231 -5.823 4.536 1.00 89.81 107 GLU A N 1
ATOM 851 C CA . GLU A 1 107 ? -21.217 -5.618 5.601 1.00 89.81 107 GLU A CA 1
ATOM 852 C C . GLU A 1 107 ? -21.997 -6.899 5.905 1.00 89.81 107 GLU A C 1
ATOM 854 O O . GLU A 1 107 ? -22.105 -7.286 7.066 1.00 89.81 107 GLU A O 1
ATOM 859 N N . ARG A 1 108 ? -22.477 -7.610 4.876 1.00 92.44 108 ARG A N 1
ATOM 860 C CA . ARG A 1 108 ? -23.185 -8.889 5.056 1.00 92.44 108 ARG A CA 1
ATOM 861 C C . ARG A 1 108 ? -22.305 -9.956 5.694 1.00 92.44 108 ARG A C 1
ATOM 863 O O . ARG A 1 108 ? -22.765 -10.680 6.570 1.00 92.44 108 ARG A O 1
ATOM 870 N N . VAL A 1 109 ? -21.047 -10.065 5.264 1.00 92.12 109 VAL A N 1
ATOM 871 C CA . VAL A 1 109 ? -20.098 -11.019 5.856 1.00 92.12 109 VAL A CA 1
ATOM 872 C C . VAL A 1 109 ? -19.814 -10.652 7.312 1.00 92.12 109 VAL A C 1
ATOM 874 O O . VAL A 1 109 ? -19.830 -11.531 8.167 1.00 92.12 109 VAL A O 1
ATOM 877 N N . SER A 1 110 ? -19.623 -9.365 7.607 1.00 89.50 110 SER A N 1
ATOM 878 C CA . SER A 1 110 ? -19.417 -8.872 8.972 1.00 89.50 110 SER A CA 1
ATOM 879 C C . SER A 1 110 ? -20.613 -9.173 9.883 1.00 89.50 110 SER A C 1
ATOM 881 O O . SER A 1 110 ? -20.419 -9.648 10.995 1.00 89.50 110 SER A O 1
ATOM 883 N N . GLN A 1 111 ? -21.849 -8.989 9.401 1.00 91.88 111 GLN A N 1
ATOM 884 C CA . GLN A 1 111 ? -23.068 -9.328 10.148 1.00 91.88 111 GLN A CA 1
ATOM 885 C C . GLN A 1 111 ? -23.152 -10.824 10.467 1.00 91.88 111 GLN A C 1
ATOM 887 O O . GLN A 1 111 ? -23.350 -11.187 11.619 1.00 91.88 111 GLN A O 1
ATOM 892 N N . ILE A 1 112 ? -22.929 -11.691 9.474 1.00 93.75 112 ILE A N 1
ATOM 893 C CA . ILE A 1 112 ? -22.972 -13.150 9.672 1.00 93.75 112 ILE A CA 1
ATOM 894 C C . ILE A 1 112 ? -21.901 -13.604 10.673 1.00 93.75 112 ILE A C 1
ATOM 896 O O . ILE A 1 112 ? -22.161 -14.469 11.505 1.00 93.75 112 ILE A O 1
ATOM 900 N N . LEU A 1 113 ? -20.693 -13.038 10.597 1.00 90.62 113 LEU A N 1
ATOM 901 C CA . LEU A 1 113 ? -19.607 -13.373 11.521 1.00 90.62 113 LEU A CA 1
ATOM 902 C C . LEU A 1 113 ? -19.833 -12.795 12.924 1.00 90.62 113 LEU A C 1
ATOM 904 O O . LEU A 1 113 ? -19.471 -13.441 13.900 1.00 90.62 113 LEU A O 1
ATOM 908 N N . GLY A 1 114 ? -20.433 -11.608 13.026 1.00 82.44 114 GLY A N 1
ATOM 909 C CA . GLY A 1 114 ? -20.745 -10.949 14.294 1.00 82.44 114 GLY A CA 1
ATOM 910 C C . GLY A 1 114 ? -21.931 -11.566 15.037 1.00 82.44 114 GLY A C 1
ATOM 911 O O . GLY A 1 114 ? -21.932 -11.567 16.258 1.00 82.44 114 GLY A O 1
ATOM 912 N N . GLU A 1 115 ? -22.916 -12.128 14.330 1.00 68.56 115 GLU A N 1
ATOM 913 C CA . GLU A 1 115 ? -24.018 -12.895 14.936 1.00 68.56 115 GLU A CA 1
ATOM 914 C C . GLU A 1 115 ? -23.587 -14.299 15.404 1.00 68.56 115 GLU A C 1
ATOM 916 O O . GLU A 1 115 ? -24.296 -14.939 16.179 1.00 68.56 115 GLU A O 1
ATOM 921 N N . ALA A 1 116 ? -22.436 -14.791 14.933 1.00 55.78 116 ALA A N 1
ATOM 922 C CA . ALA A 1 116 ? -21.898 -16.107 15.274 1.00 55.78 116 ALA A CA 1
ATOM 923 C C . ALA A 1 116 ? -20.932 -16.109 16.481 1.00 55.78 116 ALA A C 1
ATOM 925 O O . ALA A 1 116 ? -20.464 -17.187 16.859 1.00 55.78 116 ALA A O 1
ATOM 926 N N . GLY A 1 117 ? -20.613 -14.943 17.056 1.00 45.25 117 GLY A N 1
ATOM 927 C CA . GLY A 1 117 ? -19.736 -14.771 18.226 1.00 45.25 117 GLY A CA 1
ATOM 928 C C . GLY A 1 117 ? -20.483 -14.246 19.443 1.00 45.25 117 GLY A C 1
ATOM 929 O O . GLY A 1 117 ? -20.099 -14.651 20.563 1.00 45.25 117 GLY A O 1
#

pLDDT: mean 90.13, std 8.57, range [45.25, 98.19]

Secondary structure (DSSP, 8-state):
-HHHHHHHHHHHHHHTT-TTSHHHHHHHHHHHHHHHTT-HHHHHHHHHHHHHHHHHHHHHHHHHHHS---S--PPPPHHHHHHHHHHHHHHHHHHH---HHHHHHHHHHHHHHHHT-

Radius of gyration: 18.45 Å; chains: 1; bounding box: 48×21×50 Å

Foldseek 3Di:
DVLVLVLVVLVLCQVLLHPQFLSVVVLVVVLVVCVVVVVVVVSVVSVVVSVVSNVVSCVVSVCVSVPDDPDDDDDDDPVVSVVSVVVSVVRSVCSVDPDPVVVVVVVVVCVVVVVVD